Protein AF-A0A497QVE1-F1 (afdb_monomer_lite)

Secondary structure (DSSP, 8-state):
-G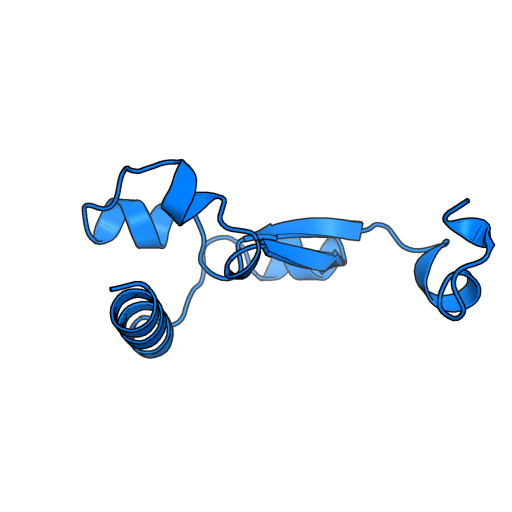GGSTTHHHHTTS-EEEEESS-HHHHHHTT---HHHHT-GGGEEEEEHHHHHHHTT---HHHHHHHHHHT-

pLDDT: mean 93.06, std 6.47, range [54.78, 96.88]

Sequence (72 aa):
HITLHPNWENVKHSDWHIDHIFPIKAFVEHGVTDLKVINALDNLQPILKENNLLKSDNYDKKEFKAYLQKCK

Radius of gyration: 14.54 Å; chains: 1; bounding box: 32×21×41 Å

Foldseek 3Di:
DVCPDPCCVVPVPFAKDWAFLQHPVLCVVVVHDPPCLRPPPVRIDIDGPVVCVVCDNDDDNVVVVVVVVVVD

Structure (mmCIF, N/CA/C/O backbone):
data_AF-A0A497QVE1-F1
#
_entry.id   AF-A0A497QVE1-F1
#
loop_
_atom_site.group_PDB
_atom_site.id
_atom_site.type_symbol
_atom_site.label_atom_id
_atom_site.label_alt_id
_atom_site.label_comp_id
_atom_site.label_asym_id
_atom_site.label_entity_id
_atom_site.label_seq_id
_atom_site.pdbx_PDB_ins_code
_atom_site.Cartn_x
_atom_site.Cartn_y
_atom_site.Cartn_z
_atom_site.occupancy
_atom_site.B_iso_or_equiv
_atom_site.auth_seq_id
_atom_site.auth_comp_id
_atom_site.auth_asym_id
_atom_site.auth_atom_id
_atom_site.pdbx_PDB_model_num
ATOM 1 N N . HIS A 1 1 ? -2.363 -9.432 -24.179 1.00 82.12 1 HIS A N 1
ATOM 2 C CA . HIS A 1 1 ? -1.132 -9.710 -23.409 1.00 82.12 1 HIS A CA 1
ATOM 3 C C . HIS A 1 1 ? -0.665 -8.409 -22.762 1.00 82.12 1 HIS A C 1
ATOM 5 O O . HIS A 1 1 ? -0.834 -7.372 -23.396 1.00 82.12 1 HIS A O 1
ATOM 11 N N . ILE A 1 2 ? -0.118 -8.427 -21.538 1.00 86.56 2 ILE A N 1
ATOM 12 C CA . ILE A 1 2 ? 0.281 -7.195 -20.817 1.00 86.56 2 ILE A CA 1
ATOM 13 C C . ILE A 1 2 ? 1.325 -6.362 -21.585 1.00 86.56 2 ILE A C 1
ATOM 15 O O . ILE A 1 2 ? 1.337 -5.141 -21.490 1.00 86.56 2 ILE A O 1
ATOM 19 N N . THR A 1 3 ? 2.117 -7.010 -22.442 1.00 93.12 3 THR A N 1
ATOM 20 C CA . THR A 1 3 ? 3.112 -6.367 -23.320 1.00 93.12 3 THR A CA 1
ATOM 21 C C . THR A 1 3 ? 2.527 -5.435 -24.384 1.00 93.12 3 THR A C 1
ATOM 23 O O . THR A 1 3 ? 3.281 -4.712 -25.020 1.00 93.12 3 THR A O 1
ATOM 26 N N . LEU A 1 4 ? 1.209 -5.457 -24.614 1.00 95.25 4 LEU A N 1
ATOM 27 C CA . LEU A 1 4 ? 0.530 -4.546 -25.547 1.00 95.25 4 LEU A CA 1
ATOM 28 C C . LEU A 1 4 ? 0.012 -3.278 -24.856 1.00 95.25 4 LEU A C 1
ATOM 30 O O . LEU A 1 4 ? -0.570 -2.415 -25.509 1.00 95.25 4 LEU A O 1
ATOM 34 N N . HIS A 1 5 ? 0.166 -3.174 -23.535 1.00 92.94 5 HIS A N 1
ATOM 35 C CA . HIS A 1 5 ? -0.286 -2.008 -22.796 1.00 92.94 5 HIS A CA 1
ATOM 36 C C . HIS A 1 5 ? 0.578 -0.784 -23.163 1.00 92.94 5 HIS A C 1
ATOM 38 O O . HIS A 1 5 ? 1.803 -0.907 -23.160 1.00 92.94 5 HIS A O 1
ATOM 44 N N . PRO A 1 6 ? -0.005 0.409 -23.400 1.00 95.19 6 PRO A N 1
ATOM 45 C CA . PRO A 1 6 ? 0.752 1.610 -23.782 1.00 95.19 6 PRO A CA 1
ATOM 46 C C . PRO A 1 6 ? 1.878 1.987 -22.810 1.00 95.19 6 PRO A C 1
ATOM 48 O O . PRO A 1 6 ? 2.871 2.582 -23.205 1.00 95.19 6 PRO A O 1
ATOM 51 N N . ASN A 1 7 ? 1.732 1.616 -21.536 1.00 90.81 7 ASN A N 1
ATOM 52 C CA . ASN A 1 7 ? 2.720 1.886 -20.491 1.00 90.81 7 ASN A CA 1
ATOM 53 C C . ASN A 1 7 ? 3.751 0.758 -20.280 1.00 90.81 7 ASN A C 1
ATOM 55 O O . ASN A 1 7 ? 4.570 0.854 -19.373 1.00 90.81 7 ASN A O 1
ATOM 59 N N . TRP A 1 8 ? 3.693 -0.332 -21.056 1.00 93.31 8 TRP A N 1
ATOM 60 C CA . TRP A 1 8 ? 4.548 -1.512 -20.864 1.00 93.31 8 TRP A CA 1
ATOM 61 C C . TRP A 1 8 ? 6.038 -1.156 -20.835 1.00 93.31 8 TRP A C 1
ATOM 63 O O . TRP A 1 8 ? 6.758 -1.577 -19.931 1.00 93.31 8 TRP A O 1
ATOM 73 N N . GLU A 1 9 ? 6.478 -0.323 -21.777 1.00 94.44 9 GLU A N 1
ATOM 74 C CA . GLU A 1 9 ? 7.880 0.077 -21.915 1.00 94.44 9 GLU A CA 1
ATOM 75 C C . GLU A 1 9 ? 8.436 0.771 -20.667 1.00 94.44 9 GLU A C 1
ATOM 77 O O . GLU A 1 9 ? 9.604 0.581 -20.336 1.00 94.44 9 GLU A O 1
ATOM 82 N N . ASN A 1 10 ? 7.591 1.501 -19.935 1.00 91.06 10 ASN A N 1
ATOM 83 C CA . ASN A 1 10 ? 8.002 2.252 -18.751 1.00 91.06 10 ASN A CA 1
ATOM 84 C C . ASN A 1 10 ? 8.057 1.390 -17.485 1.00 91.06 10 ASN A C 1
ATOM 86 O O . ASN A 1 10 ? 8.802 1.707 -16.564 1.00 91.06 10 ASN A O 1
ATOM 90 N N . VAL A 1 11 ? 7.256 0.322 -17.408 1.00 91.12 11 VAL A N 1
ATOM 91 C CA . VAL A 1 11 ? 7.106 -0.470 -16.172 1.00 91.12 11 VAL A CA 1
ATOM 92 C C . VAL A 1 11 ? 7.880 -1.787 -16.195 1.00 91.12 11 VAL A C 1
ATOM 94 O O . VAL A 1 11 ? 8.156 -2.340 -15.134 1.00 91.12 11 VAL A O 1
ATOM 97 N N . LYS A 1 12 ? 8.253 -2.296 -17.376 1.00 92.38 12 LYS A N 1
ATOM 98 C CA . LYS A 1 12 ? 8.779 -3.663 -17.564 1.00 92.38 12 LYS A CA 1
ATOM 99 C C . LYS A 1 12 ? 10.139 -3.964 -16.923 1.00 92.38 12 LYS A C 1
ATOM 101 O O . LYS A 1 12 ? 10.469 -5.134 -16.761 1.00 92.38 12 LYS A O 1
ATOM 106 N N . HIS A 1 13 ? 10.943 -2.947 -16.611 1.00 93.25 13 HIS A N 1
ATOM 107 C CA . HIS A 1 13 ? 12.315 -3.117 -16.104 1.00 93.25 13 HIS A CA 1
ATOM 108 C C . HIS A 1 13 ? 12.481 -2.774 -14.619 1.00 93.25 13 HIS A C 1
ATOM 110 O O . HIS A 1 13 ? 13.603 -2.772 -14.118 1.00 93.25 13 HIS A O 1
ATOM 116 N N . SER A 1 14 ? 11.387 -2.498 -13.914 1.00 93.00 14 SER A N 1
ATOM 117 C CA . SER A 1 14 ? 11.419 -2.133 -12.498 1.00 93.00 14 SER A CA 1
ATOM 118 C C . SER A 1 14 ? 10.938 -3.278 -11.606 1.00 93.00 14 SER A C 1
ATOM 120 O O . SER A 1 14 ? 10.140 -4.117 -12.023 1.00 93.00 14 SER A O 1
ATOM 122 N N . ASP A 1 15 ? 11.421 -3.296 -10.362 1.00 95.19 15 ASP A N 1
ATOM 123 C CA . ASP A 1 15 ? 10.990 -4.245 -9.331 1.00 95.19 15 ASP A CA 1
ATOM 124 C C . ASP A 1 15 ? 9.768 -3.668 -8.601 1.00 95.19 15 ASP A C 1
ATOM 126 O O . ASP A 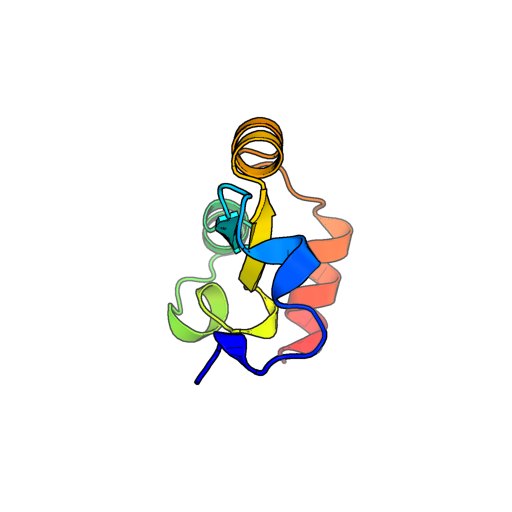1 15 ? 9.884 -2.770 -7.757 1.00 95.19 15 ASP A O 1
ATOM 130 N N . TRP A 1 16 ? 8.586 -4.128 -9.006 1.00 95.00 16 TRP A N 1
ATOM 131 C CA . TRP A 1 16 ? 7.305 -3.666 -8.481 1.00 95.00 16 TRP A CA 1
ATOM 132 C C . TRP A 1 16 ? 6.778 -4.618 -7.420 1.00 95.00 16 TRP A C 1
ATOM 134 O O . TRP A 1 16 ? 6.712 -5.829 -7.621 1.00 95.00 16 TRP A O 1
ATOM 144 N N . HIS A 1 17 ? 6.311 -4.047 -6.321 1.00 95.75 17 HIS A N 1
ATOM 145 C CA . HIS A 1 17 ? 5.535 -4.739 -5.309 1.00 95.75 17 HIS A CA 1
ATOM 146 C C . HIS A 1 17 ? 4.072 -4.295 -5.389 1.00 95.75 17 HIS A C 1
ATOM 148 O O . HIS A 1 17 ? 3.775 -3.136 -5.685 1.00 95.75 17 HIS A O 1
ATOM 154 N N . ILE A 1 18 ? 3.159 -5.220 -5.098 1.00 95.69 18 ILE A N 1
ATOM 155 C CA . ILE A 1 18 ? 1.788 -4.869 -4.725 1.00 95.69 18 ILE A CA 1
ATOM 156 C C . ILE A 1 18 ? 1.821 -4.579 -3.226 1.00 95.69 18 ILE A C 1
ATOM 158 O O . ILE A 1 18 ? 2.177 -5.460 -2.444 1.00 95.69 18 ILE A O 1
ATOM 162 N N . ASP A 1 19 ? 1.478 -3.356 -2.847 1.00 96.62 19 ASP A N 1
ATOM 163 C CA . ASP A 1 19 ? 1.485 -2.888 -1.463 1.00 96.62 19 ASP A CA 1
ATOM 164 C C . ASP A 1 19 ? 0.107 -2.360 -1.056 1.00 96.62 19 ASP A C 1
ATOM 166 O O . ASP A 1 19 ? -0.690 -1.940 -1.900 1.00 96.62 19 ASP A O 1
ATOM 170 N N . HIS A 1 20 ? -0.167 -2.360 0.247 1.00 96.19 20 HIS A N 1
ATOM 171 C CA . HIS A 1 20 ? -1.367 -1.744 0.794 1.00 96.19 20 HIS A CA 1
ATOM 172 C C . HIS A 1 20 ? -1.154 -0.243 0.998 1.00 96.19 20 HIS A C 1
ATOM 174 O O . HIS A 1 20 ? -0.235 0.154 1.710 1.00 96.19 20 HIS A O 1
ATOM 180 N N . ILE A 1 21 ? -2.034 0.603 0.460 1.00 96.00 21 ILE A N 1
ATOM 181 C CA . ILE A 1 21 ? -2.036 2.056 0.702 1.00 96.00 21 ILE A CA 1
ATOM 182 C C . ILE A 1 21 ? -2.061 2.316 2.212 1.00 96.00 21 ILE A C 1
ATOM 184 O O . ILE A 1 21 ? -1.154 2.960 2.745 1.00 96.00 21 ILE A O 1
ATOM 188 N N . PHE A 1 22 ? -3.028 1.717 2.912 1.00 96.88 22 PHE A N 1
ATOM 189 C CA . PHE A 1 22 ? -3.043 1.621 4.367 1.00 96.88 22 PHE A CA 1
ATOM 190 C C . PHE A 1 22 ? -2.586 0.220 4.799 1.00 96.88 22 PHE A C 1
ATOM 192 O O . PHE A 1 22 ? -3.199 -0.770 4.399 1.00 96.88 22 PHE A O 1
ATOM 199 N N . PRO A 1 23 ? -1.533 0.093 5.622 1.00 96.75 23 PRO A N 1
ATOM 200 C CA . PRO A 1 23 ? -0.995 -1.201 6.020 1.00 96.75 23 PRO A CA 1
ATOM 201 C C . PRO A 1 23 ? -1.999 -1.971 6.881 1.00 96.75 23 PRO A C 1
ATOM 203 O O . PRO A 1 23 ? -2.811 -1.378 7.590 1.00 96.75 23 PRO A O 1
ATOM 206 N N . ILE A 1 24 ? -1.878 -3.300 6.913 1.00 95.75 24 ILE A N 1
ATOM 207 C CA . ILE A 1 24 ? -2.727 -4.189 7.732 1.00 95.75 24 ILE A CA 1
ATOM 208 C C . ILE A 1 24 ? -2.804 -3.713 9.196 1.00 95.75 24 ILE A C 1
ATOM 210 O O . ILE A 1 24 ? -3.873 -3.741 9.806 1.00 95.75 24 ILE A O 1
ATOM 214 N N . LYS A 1 25 ? -1.693 -3.201 9.743 1.00 96.06 25 LYS A N 1
ATOM 215 C CA . LYS A 1 25 ? -1.622 -2.614 11.090 1.00 96.06 25 LYS A CA 1
ATOM 216 C C . LYS A 1 25 ? -2.672 -1.524 11.327 1.00 96.06 25 LYS A C 1
ATOM 218 O O . LYS A 1 25 ? -3.296 -1.528 12.382 1.00 96.06 25 LYS A O 1
ATOM 223 N N . ALA A 1 26 ? -2.914 -0.642 10.354 1.00 96.38 26 ALA A N 1
ATOM 224 C CA . ALA A 1 26 ? -3.904 0.430 10.471 1.00 96.38 26 ALA A CA 1
ATOM 225 C C . ALA A 1 26 ? -5.315 -0.124 10.715 1.00 96.38 26 ALA A C 1
ATOM 227 O O . ALA A 1 26 ? -6.041 0.366 11.582 1.00 96.38 26 ALA A O 1
ATOM 228 N N . PHE A 1 27 ? -5.678 -1.189 9.997 1.00 96.25 27 PHE A N 1
ATOM 229 C CA . PHE A 1 27 ? -6.966 -1.866 10.138 1.00 96.25 27 PHE A CA 1
ATOM 230 C C . PHE A 1 27 ? -7.097 -2.567 11.488 1.00 96.25 27 PHE A C 1
ATOM 232 O O . PHE A 1 27 ? -8.089 -2.358 12.188 1.00 96.25 27 PHE A O 1
ATOM 239 N N . VAL A 1 28 ? -6.072 -3.326 11.889 1.00 95.00 28 VAL A N 1
ATOM 240 C CA . VAL A 1 28 ? -6.060 -4.050 13.170 1.00 95.00 28 VAL A CA 1
ATOM 241 C C . VAL A 1 28 ? -6.156 -3.081 14.353 1.00 95.00 28 VAL A C 1
ATOM 243 O O . VAL A 1 28 ? -6.944 -3.316 15.267 1.00 95.00 28 VAL A O 1
ATOM 246 N N . GLU A 1 29 ? -5.442 -1.950 14.313 1.00 94.38 29 GLU A N 1
ATOM 247 C CA . GLU A 1 29 ? -5.505 -0.901 15.346 1.00 94.38 29 GLU A CA 1
ATOM 248 C C . GLU A 1 29 ? -6.898 -0.261 15.487 1.00 94.38 29 GLU A C 1
ATOM 250 O O . GLU A 1 29 ? -7.226 0.264 16.550 1.00 94.38 29 GLU A O 1
ATOM 255 N N . HIS A 1 30 ? -7.734 -0.321 14.445 1.00 92.62 30 HIS A N 1
ATOM 256 C CA . HIS A 1 30 ? -9.103 0.209 14.445 1.00 92.62 30 HIS A CA 1
ATOM 257 C C . HIS A 1 30 ? -10.174 -0.892 14.524 1.00 92.62 30 HIS A C 1
ATOM 259 O O . HIS A 1 30 ? -11.355 -0.619 14.309 1.00 92.62 30 HIS A O 1
ATOM 265 N N . GLY A 1 31 ? -9.780 -2.131 14.842 1.00 94.50 31 GLY A N 1
ATOM 266 C CA . GLY A 1 31 ? -10.697 -3.257 15.030 1.00 94.50 31 GLY A CA 1
ATOM 267 C C . GLY A 1 31 ? -11.298 -3.820 13.738 1.00 94.50 31 GLY A C 1
ATOM 268 O O . GLY A 1 31 ? -12.276 -4.562 13.799 1.00 94.50 31 GLY A O 1
ATOM 269 N N . VAL A 1 32 ? -10.738 -3.486 12.572 1.00 94.69 32 VAL A N 1
ATOM 270 C CA . VAL A 1 32 ? -11.179 -4.026 11.281 1.00 94.69 32 VAL A CA 1
ATOM 271 C C . VAL A 1 32 ? -10.394 -5.299 10.976 1.00 94.69 32 VAL A C 1
ATOM 273 O O . VAL A 1 32 ? -9.180 -5.263 10.792 1.00 94.69 32 VAL A O 1
ATOM 276 N N . THR A 1 33 ? -11.097 -6.427 10.904 1.00 95.25 33 THR A N 1
ATOM 277 C CA . THR A 1 33 ? -10.513 -7.756 10.637 1.00 95.25 33 THR A CA 1
ATOM 278 C C . THR A 1 33 ? -11.054 -8.413 9.368 1.00 95.25 33 THR A C 1
ATOM 280 O O . THR A 1 33 ? -10.613 -9.503 9.003 1.00 95.25 33 THR A O 1
ATOM 283 N N . ASP A 1 34 ? -11.989 -7.760 8.672 1.00 94.88 34 ASP A N 1
ATOM 284 C CA . ASP A 1 34 ? -12.525 -8.267 7.413 1.00 94.88 34 ASP A CA 1
ATOM 285 C C . ASP A 1 34 ? -11.456 -8.204 6.313 1.00 94.88 34 ASP A C 1
ATOM 287 O O . ASP A 1 34 ? -11.083 -7.135 5.823 1.00 94.88 34 ASP A O 1
ATOM 291 N N . LEU A 1 35 ? -10.986 -9.381 5.897 1.00 95.19 35 LEU A N 1
ATOM 292 C CA . LEU A 1 35 ? -9.975 -9.539 4.855 1.00 95.19 35 LEU A CA 1
ATOM 293 C C . LEU A 1 35 ? -10.408 -8.948 3.511 1.00 95.19 35 LEU A C 1
ATOM 295 O O . LEU A 1 35 ? -9.542 -8.569 2.724 1.00 95.19 35 LEU A O 1
ATOM 299 N N . LYS A 1 36 ? -11.716 -8.858 3.233 1.00 94.31 36 LYS A N 1
ATOM 300 C CA . LYS A 1 36 ? -12.220 -8.242 1.999 1.00 94.31 36 LYS A CA 1
ATOM 301 C C . LYS A 1 36 ? -11.995 -6.737 1.994 1.00 94.31 36 LYS A C 1
ATOM 303 O O . LYS A 1 36 ? -11.670 -6.191 0.950 1.00 94.31 36 LYS A O 1
ATOM 308 N N . VAL A 1 37 ? -12.142 -6.090 3.150 1.00 93.12 37 VAL A N 1
ATOM 309 C CA . VAL A 1 37 ? -11.908 -4.648 3.315 1.00 93.12 37 VAL A CA 1
ATOM 310 C C . VAL A 1 37 ? -10.411 -4.347 3.307 1.00 93.12 37 VAL A C 1
ATOM 312 O O . VAL A 1 37 ? -9.978 -3.392 2.671 1.00 93.12 37 VAL A O 1
ATOM 315 N N . ILE A 1 38 ? -9.611 -5.185 3.975 1.00 95.19 38 ILE A N 1
ATOM 316 C CA . ILE A 1 38 ? -8.151 -5.019 4.039 1.00 95.19 38 ILE A CA 1
ATOM 317 C C . ILE A 1 38 ? -7.518 -5.183 2.648 1.00 95.19 38 ILE A C 1
ATOM 319 O O . ILE A 1 38 ? -6.662 -4.388 2.264 1.00 95.19 38 ILE A O 1
ATOM 323 N N . ASN A 1 39 ? -7.951 -6.189 1.880 1.00 95.88 39 ASN A N 1
ATOM 324 C CA . ASN A 1 39 ? -7.414 -6.503 0.549 1.00 95.88 39 ASN A CA 1
ATOM 325 C C . ASN A 1 39 ? -8.249 -5.918 -0.601 1.00 95.88 39 ASN A C 1
ATOM 327 O O . ASN A 1 39 ? -8.175 -6.411 -1.729 1.00 95.88 39 ASN A O 1
ATOM 331 N N . ALA A 1 40 ? -9.072 -4.908 -0.323 1.00 95.38 40 ALA A N 1
ATOM 332 C CA . A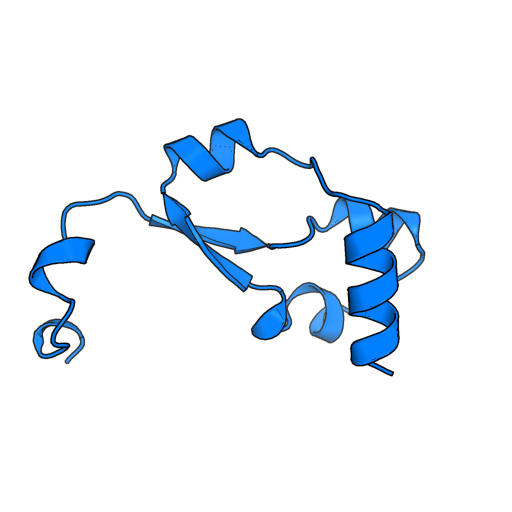LA A 1 40 ? -9.852 -4.241 -1.352 1.00 95.38 40 ALA A CA 1
ATOM 333 C C . ALA A 1 40 ? -8.919 -3.575 -2.380 1.00 95.38 40 ALA A C 1
ATOM 335 O O . ALA A 1 40 ? -7.858 -3.058 -2.029 1.00 95.38 40 ALA A O 1
ATOM 336 N N . LEU A 1 41 ? -9.295 -3.607 -3.664 1.00 95.44 41 LEU A N 1
ATOM 337 C CA . LEU A 1 41 ? -8.448 -3.089 -4.749 1.00 95.44 41 LEU A CA 1
ATOM 338 C C . LEU A 1 41 ? -8.167 -1.586 -4.615 1.00 95.44 41 LEU A C 1
ATOM 340 O O . LEU A 1 41 ? -7.141 -1.119 -5.090 1.00 95.44 41 LEU A O 1
ATOM 344 N N . ASP A 1 42 ? -9.055 -0.837 -3.964 1.00 94.69 42 ASP A N 1
ATOM 345 C CA . ASP A 1 42 ? -8.884 0.584 -3.658 1.00 94.69 42 ASP A CA 1
ATOM 346 C C . ASP A 1 42 ? -7.920 0.850 -2.491 1.00 94.69 42 ASP A C 1
ATOM 348 O O . ASP A 1 42 ? -7.497 1.990 -2.322 1.00 94.69 42 ASP A O 1
ATOM 352 N N . ASN A 1 43 ? -7.538 -0.182 -1.731 1.00 96.31 43 ASN A N 1
ATOM 353 C CA . ASN A 1 43 ? -6.453 -0.149 -0.752 1.00 96.31 43 ASN A CA 1
ATOM 354 C C . ASN A 1 43 ? -5.149 -0.767 -1.284 1.00 96.31 43 ASN A C 1
ATOM 356 O O . ASN A 1 43 ? -4.175 -0.839 -0.543 1.00 96.31 43 ASN A O 1
ATOM 360 N N . LEU A 1 44 ? -5.090 -1.230 -2.535 1.00 96.56 44 LEU A N 1
ATOM 361 C CA . LEU A 1 44 ? -3.875 -1.801 -3.121 1.00 96.56 44 LEU A CA 1
ATOM 362 C C . LEU A 1 44 ? -3.270 -0.851 -4.153 1.00 96.56 44 LEU A C 1
ATOM 364 O O . LEU A 1 44 ? -3.977 -0.239 -4.950 1.00 96.56 44 LEU A O 1
ATOM 368 N N . GLN A 1 45 ? -1.943 -0.763 -4.169 1.00 95.75 45 GLN A N 1
ATOM 369 C CA . GLN A 1 45 ? -1.205 0.038 -5.139 1.00 95.75 45 GLN A CA 1
ATOM 370 C C . GLN A 1 45 ? 0.047 -0.693 -5.643 1.00 95.75 45 GLN A C 1
ATOM 372 O O . GLN A 1 45 ? 0.722 -1.374 -4.866 1.00 95.75 45 GLN A O 1
ATOM 377 N N . PRO A 1 46 ? 0.399 -0.547 -6.932 1.00 95.25 46 PRO A N 1
ATOM 378 C CA . PRO A 1 46 ? 1.729 -0.893 -7.400 1.00 95.25 46 PRO A CA 1
ATOM 379 C C . PRO A 1 46 ? 2.719 0.174 -6.928 1.00 95.25 46 PRO A C 1
ATOM 381 O O . PRO A 1 46 ? 2.528 1.369 -7.159 1.00 95.25 46 PRO A O 1
ATOM 384 N N . ILE A 1 47 ? 3.801 -0.254 -6.296 1.00 96.50 47 ILE A N 1
ATOM 385 C CA . ILE A 1 47 ? 4.863 0.633 -5.827 1.00 96.50 47 ILE A CA 1
ATOM 386 C C . ILE A 1 47 ? 6.223 -0.008 -6.108 1.00 96.50 47 ILE A C 1
ATOM 388 O O . ILE A 1 47 ? 6.353 -1.231 -6.135 1.00 96.50 47 ILE A O 1
ATOM 392 N N . LEU A 1 48 ? 7.252 0.806 -6.335 1.00 96.56 48 LEU A N 1
ATOM 393 C CA . LEU A 1 48 ? 8.617 0.294 -6.439 1.00 96.56 48 LEU A CA 1
ATOM 394 C C . LEU A 1 48 ? 9.037 -0.335 -5.110 1.00 96.56 48 LEU A C 1
ATOM 396 O O . LEU A 1 48 ? 8.752 0.207 -4.040 1.00 96.56 48 LEU A O 1
ATOM 400 N N . LYS A 1 49 ? 9.763 -1.450 -5.176 1.00 95.69 49 LYS A N 1
ATOM 401 C CA . LYS A 1 49 ? 10.274 -2.164 -4.001 1.00 95.69 49 LYS A CA 1
ATOM 402 C C . LYS A 1 49 ? 10.9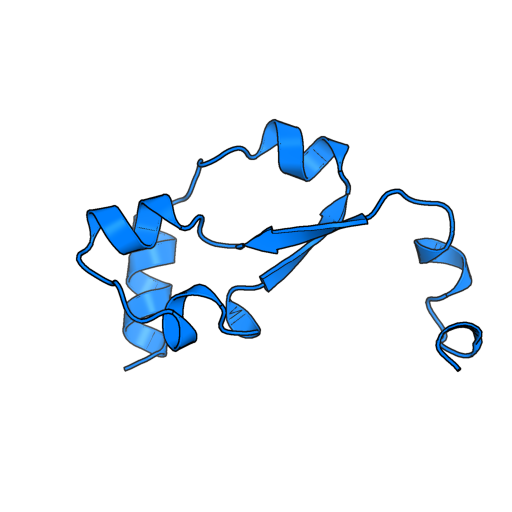88 -1.259 -3.001 1.00 95.69 49 LYS A C 1
ATOM 404 O O . LYS A 1 49 ? 10.751 -1.369 -1.804 1.00 95.69 49 LYS A O 1
ATOM 409 N N . GLU A 1 50 ? 11.849 -0.365 -3.475 1.00 96.06 50 GLU A N 1
ATOM 410 C CA . GLU A 1 50 ? 12.578 0.581 -2.621 1.00 96.06 50 GLU A CA 1
ATOM 411 C C . GLU A 1 50 ? 11.629 1.498 -1.836 1.00 96.06 50 GLU A C 1
ATOM 413 O O . GLU A 1 50 ? 11.762 1.636 -0.622 1.00 96.06 50 GLU A O 1
ATOM 418 N N . ASN A 1 51 ? 10.600 2.026 -2.498 1.00 95.62 51 ASN A N 1
ATOM 419 C CA . ASN A 1 51 ? 9.604 2.891 -1.877 1.00 95.62 51 ASN A CA 1
ATOM 420 C C . ASN A 1 51 ? 8.720 2.111 -0.894 1.00 95.62 51 ASN A C 1
ATOM 422 O O . ASN A 1 51 ? 8.384 2.633 0.165 1.00 95.62 51 ASN A O 1
ATOM 426 N N . ASN A 1 52 ? 8.395 0.852 -1.201 1.00 94.00 52 ASN A N 1
ATOM 427 C CA . ASN A 1 52 ? 7.689 -0.038 -0.279 1.00 94.00 52 ASN A CA 1
ATOM 428 C C . ASN A 1 52 ? 8.476 -0.256 1.022 1.00 94.00 52 ASN A C 1
ATOM 430 O O . ASN A 1 52 ? 7.936 -0.135 2.119 1.00 94.00 52 ASN A O 1
ATOM 434 N N . LEU A 1 53 ? 9.772 -0.556 0.894 1.00 93.88 53 LEU A N 1
ATOM 435 C CA . LEU A 1 53 ? 10.655 -0.775 2.040 1.00 93.88 53 LEU A CA 1
ATOM 436 C C . LEU A 1 53 ? 10.815 0.495 2.886 1.00 93.88 53 LEU A C 1
ATOM 438 O O . LEU A 1 53 ? 10.834 0.405 4.110 1.00 93.88 53 LEU A O 1
ATOM 442 N N . LEU A 1 54 ? 10.886 1.668 2.250 1.00 95.12 54 LEU A N 1
ATOM 443 C CA . LEU A 1 54 ? 10.933 2.958 2.944 1.00 95.12 54 LEU A CA 1
ATOM 444 C C . LEU A 1 54 ? 9.613 3.297 3.654 1.00 95.12 54 LEU A C 1
ATOM 446 O O . LEU A 1 54 ? 9.637 3.829 4.763 1.00 95.12 54 LEU A O 1
ATOM 450 N N . LYS A 1 55 ? 8.465 2.988 3.037 1.00 91.94 55 LYS A N 1
ATOM 451 C CA . LYS A 1 55 ? 7.132 3.245 3.602 1.00 91.94 55 LYS A CA 1
ATOM 452 C C . LYS A 1 55 ? 6.888 2.443 4.882 1.00 91.94 55 LYS A C 1
ATOM 454 O O . LYS A 1 55 ? 6.365 3.004 5.848 1.00 91.94 55 LYS A O 1
ATOM 459 N N . SER A 1 56 ? 7.311 1.175 4.922 1.00 93.00 56 SER A N 1
ATOM 460 C CA . SER A 1 56 ? 7.067 0.273 6.058 1.00 93.00 56 SER A CA 1
ATOM 461 C C . SER A 1 56 ? 5.562 0.215 6.403 1.00 93.00 56 SER A C 1
ATOM 463 O O . SER A 1 56 ? 4.702 0.227 5.524 1.00 93.00 56 SER A O 1
ATOM 465 N N . ASP A 1 57 ? 5.224 0.174 7.687 1.00 91.81 57 ASP A N 1
ATOM 466 C CA . ASP A 1 57 ? 3.880 0.205 8.254 1.00 91.81 57 ASP A CA 1
ATOM 467 C C . ASP A 1 57 ? 3.400 1.627 8.612 1.00 91.81 57 ASP A C 1
ATOM 469 O O . ASP A 1 57 ? 2.470 1.781 9.410 1.00 91.81 57 ASP A O 1
ATOM 473 N N . ASN A 1 58 ? 4.011 2.671 8.041 1.00 93.38 58 ASN A N 1
ATOM 474 C CA . ASN A 1 58 ? 3.604 4.052 8.292 1.00 93.38 58 ASN A CA 1
ATOM 475 C C . ASN A 1 58 ? 2.338 4.410 7.510 1.00 93.38 58 ASN A C 1
ATOM 477 O O . ASN A 1 58 ? 2.181 4.047 6.343 1.00 93.38 58 ASN A O 1
ATOM 481 N N . TYR A 1 59 ? 1.447 5.165 8.152 1.00 94.88 59 TYR A N 1
ATOM 482 C CA . TYR A 1 59 ? 0.227 5.667 7.532 1.00 94.88 59 TYR A CA 1
ATOM 483 C C . TYR A 1 59 ? -0.289 6.931 8.227 1.00 94.88 59 TYR A C 1
ATOM 485 O O . TYR A 1 59 ? -0.076 7.127 9.428 1.00 94.88 59 TYR A O 1
ATOM 493 N N . ASP A 1 60 ? -1.003 7.777 7.483 1.00 95.00 60 ASP A N 1
ATOM 494 C CA . ASP A 1 60 ? -1.684 8.937 8.052 1.00 95.00 60 ASP A CA 1
ATOM 495 C C . ASP A 1 60 ? -3.05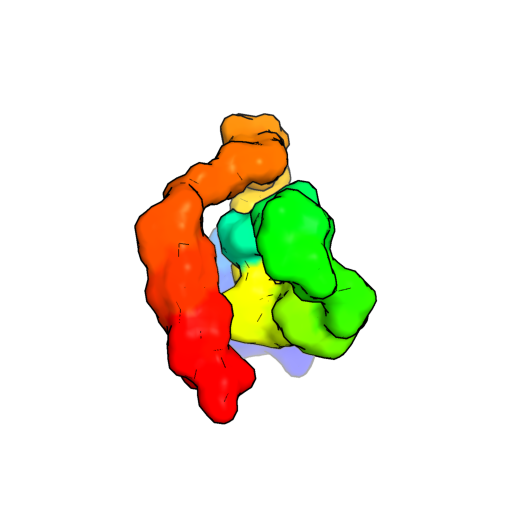0 8.531 8.636 1.00 95.00 60 ASP A C 1
ATOM 497 O O . ASP A 1 60 ? -3.931 7.993 7.958 1.00 95.00 60 ASP A O 1
ATOM 501 N N . LYS A 1 61 ? -3.246 8.800 9.932 1.00 94.50 61 LYS A N 1
ATOM 502 C CA . LYS A 1 61 ? -4.474 8.426 10.655 1.00 94.50 61 LYS A CA 1
ATOM 503 C C . LYS A 1 61 ? -5.702 9.217 10.203 1.00 94.50 61 LYS A C 1
ATOM 505 O O . LYS A 1 61 ? -6.821 8.719 10.328 1.00 94.50 61 LYS A O 1
ATOM 510 N N . LYS A 1 62 ? -5.530 10.462 9.754 1.00 95.50 62 LYS A N 1
ATOM 511 C CA . LYS A 1 62 ? -6.625 11.311 9.272 1.00 95.50 62 LYS A CA 1
ATOM 512 C C . LYS A 1 62 ? -7.100 10.812 7.910 1.00 95.50 62 LYS A C 1
ATOM 514 O O . LYS A 1 62 ? -8.307 10.671 7.723 1.00 95.50 62 LYS A O 1
ATOM 519 N N . GLU A 1 63 ? -6.176 10.483 7.013 1.00 95.62 63 GLU A N 1
ATOM 520 C CA . GLU A 1 63 ? -6.492 9.881 5.715 1.00 95.62 63 GLU A CA 1
ATOM 521 C C . GLU A 1 63 ? -7.146 8.507 5.875 1.00 95.62 63 GLU A C 1
ATOM 523 O O . GLU A 1 63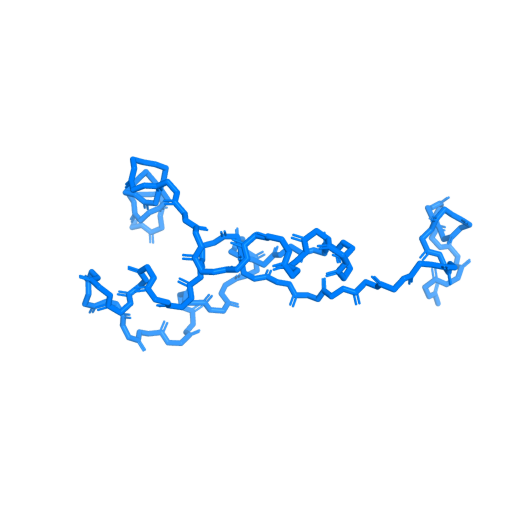 ? -8.179 8.253 5.259 1.00 95.62 63 GLU A O 1
ATOM 528 N N . PHE A 1 64 ? -6.638 7.659 6.778 1.00 95.69 64 PHE A N 1
ATOM 529 C CA . PHE A 1 64 ? -7.239 6.347 7.034 1.00 95.69 64 PHE A CA 1
ATOM 530 C C . PHE A 1 64 ? -8.684 6.448 7.543 1.00 95.69 64 PHE A C 1
ATOM 532 O O . PHE A 1 64 ? -9.572 5.717 7.102 1.00 95.69 64 PHE A O 1
ATOM 539 N N . LYS A 1 65 ? -8.962 7.399 8.442 1.00 93.62 65 LYS A N 1
ATOM 540 C CA . LYS A 1 65 ? -10.332 7.656 8.907 1.00 93.62 65 LYS A CA 1
ATOM 541 C C . LYS A 1 65 ? -11.247 8.113 7.773 1.00 93.62 65 LYS A C 1
ATOM 543 O O . LYS A 1 65 ? -12.400 7.692 7.737 1.00 93.62 65 LYS A O 1
ATOM 548 N N . ALA A 1 66 ? -10.749 8.949 6.862 1.00 93.94 66 ALA A N 1
ATOM 549 C CA . ALA A 1 66 ? -11.505 9.371 5.686 1.00 93.94 66 ALA A CA 1
ATOM 550 C C . ALA A 1 66 ? -11.779 8.189 4.736 1.00 93.94 66 ALA A C 1
ATOM 552 O O . ALA A 1 66 ? -12.900 8.043 4.253 1.00 93.94 66 ALA A O 1
ATOM 553 N N . TYR A 1 67 ? -10.798 7.304 4.538 1.00 93.12 67 TYR A N 1
ATOM 554 C CA . TYR A 1 67 ? -10.957 6.063 3.777 1.00 93.12 67 TYR A CA 1
ATOM 555 C C . TYR A 1 67 ? -12.071 5.177 4.358 1.00 93.12 67 TYR A C 1
ATOM 557 O O . TYR A 1 67 ? -13.015 4.834 3.650 1.00 93.12 67 TYR A O 1
ATOM 565 N N . LEU A 1 68 ? -12.051 4.905 5.669 1.00 89.88 68 LEU A N 1
ATOM 566 C CA . LEU A 1 68 ? -13.086 4.087 6.318 1.00 89.88 68 LEU A CA 1
ATOM 567 C C . LEU A 1 68 ? -14.496 4.698 6.251 1.00 89.88 68 LEU A C 1
ATOM 569 O O . LEU A 1 68 ? -15.478 3.965 6.330 1.00 89.88 68 LEU A O 1
ATOM 573 N N . GLN A 1 69 ? -14.620 6.023 6.138 1.00 87.94 69 GLN A N 1
ATOM 574 C CA . GLN A 1 69 ? -15.918 6.684 5.962 1.00 87.94 69 GLN A CA 1
ATOM 575 C C . GLN A 1 69 ? -16.465 6.532 4.542 1.00 87.94 69 GLN A C 1
ATOM 577 O O . GLN A 1 69 ? -17.677 6.500 4.374 1.00 87.94 69 GLN A O 1
ATOM 582 N N . LYS A 1 70 ? -15.589 6.429 3.539 1.00 82.00 70 LYS A N 1
ATOM 583 C CA . LYS A 1 70 ? -15.968 6.250 2.133 1.00 82.00 70 LYS A CA 1
ATOM 584 C C . LYS A 1 70 ? -16.449 4.826 1.830 1.00 82.00 70 LYS A C 1
ATOM 586 O O . LYS A 1 70 ? -17.257 4.645 0.928 1.00 82.00 70 LYS A O 1
ATOM 591 N N . CYS A 1 71 ? -15.939 3.833 2.559 1.00 62.84 71 CYS A N 1
ATOM 592 C CA . CYS A 1 71 ? -16.281 2.419 2.373 1.00 62.84 71 CYS A CA 1
ATOM 593 C C . CYS A 1 71 ? -17.535 1.968 3.155 1.00 62.84 71 CYS A C 1
ATOM 595 O O . CYS A 1 71 ? -17.864 0.783 3.113 1.00 62.84 71 CYS A O 1
ATOM 597 N N . LYS A 1 72 ? -18.197 2.875 3.890 1.00 54.78 72 LYS A N 1
ATOM 598 C CA . LYS A 1 72 ? -19.510 2.649 4.521 1.00 54.78 72 LYS A CA 1
ATOM 599 C C . LYS A 1 72 ? -20.633 3.064 3.583 1.00 54.78 72 LYS A C 1
ATOM 601 O O . LYS A 1 72 ? -21.659 2.353 3.591 1.00 54.78 72 LYS A O 1
#